Protein AF-A0A148N489-F1 (afdb_monomer_lite)

Secondary structure (DSSP, 8-state):
-----SEEEHHHHHHHTT--HHHHHHHHHHHSSBTTB--SEE-TTSPEEEETTHHHHHHHHHTTS-THHHHHHHHHHHHGGG--

Structure (mmCIF, N/CA/C/O backbone):
data_AF-A0A148N489-F1
#
_entry.id   AF-A0A148N489-F1
#
loop_
_atom_site.group_PDB
_atom_site.id
_atom_site.type_symbol
_atom_site.label_atom_id
_atom_site.label_alt_id
_atom_site.label_comp_id
_atom_site.label_asym_id
_atom_site.label_entity_id
_atom_site.label_seq_id
_atom_site.pdbx_PDB_ins_code
_atom_site.Cartn_x
_atom_site.Cartn_y
_atom_site.Cartn_z
_atom_site.occupancy
_atom_site.B_iso_or_equiv
_atom_site.auth_seq_id
_atom_site.auth_comp_id
_atom_site.auth_asym_id
_atom_site.auth_atom_id
_atom_site.pdbx_PDB_model_num
ATOM 1 N N . MET A 1 1 ? 8.861 3.955 22.228 1.00 33.19 1 MET A N 1
ATOM 2 C CA . MET A 1 1 ? 9.228 4.814 21.079 1.00 33.19 1 MET A CA 1
ATOM 3 C C . MET A 1 1 ? 8.754 4.151 19.793 1.00 33.19 1 MET A C 1
ATOM 5 O O . MET A 1 1 ? 9.239 3.073 19.478 1.00 33.19 1 MET A O 1
ATOM 9 N N . ALA A 1 2 ? 7.773 4.724 19.090 1.00 43.97 2 ALA A N 1
ATOM 10 C CA . ALA A 1 2 ? 7.272 4.162 17.835 1.00 43.97 2 ALA A CA 1
ATOM 11 C C . ALA A 1 2 ? 8.146 4.645 16.669 1.00 43.97 2 ALA A C 1
ATOM 13 O O . ALA A 1 2 ? 8.117 5.820 16.313 1.00 43.97 2 ALA A O 1
ATOM 14 N N . THR A 1 3 ? 8.946 3.754 16.084 1.00 52.53 3 THR A N 1
ATOM 15 C CA . THR A 1 3 ? 9.674 4.026 14.840 1.00 52.53 3 THR A CA 1
ATOM 16 C C . THR A 1 3 ? 8.663 4.419 13.761 1.00 52.53 3 THR A C 1
ATOM 18 O O . THR A 1 3 ? 7.784 3.620 13.429 1.00 52.53 3 THR A O 1
ATOM 21 N N . MET A 1 4 ? 8.757 5.636 13.214 1.00 59.19 4 MET A N 1
ATOM 22 C CA . MET A 1 4 ? 7.927 6.050 12.080 1.00 59.19 4 MET A CA 1
ATOM 23 C C . MET A 1 4 ? 8.297 5.214 10.853 1.00 59.19 4 MET A C 1
ATOM 25 O O . MET A 1 4 ? 9.239 5.519 10.126 1.00 59.19 4 MET A O 1
ATOM 29 N N . ARG A 1 5 ? 7.566 4.118 10.628 1.00 68.62 5 ARG A N 1
ATOM 30 C CA . ARG A 1 5 ? 7.693 3.339 9.397 1.00 68.62 5 ARG A CA 1
ATOM 31 C C . ARG A 1 5 ? 7.077 4.147 8.256 1.00 68.62 5 ARG A C 1
ATOM 33 O O . ARG A 1 5 ? 5.882 4.437 8.262 1.00 68.62 5 ARG A O 1
ATOM 40 N N . ASN A 1 6 ? 7.894 4.476 7.260 1.00 81.12 6 ASN A N 1
ATOM 41 C CA . ASN A 1 6 ? 7.458 5.156 6.032 1.00 81.12 6 ASN A CA 1
ATOM 42 C C . ASN A 1 6 ? 6.855 4.198 4.990 1.00 81.12 6 ASN A C 1
ATOM 44 O O . ASN A 1 6 ? 6.614 4.578 3.845 1.00 81.12 6 ASN A O 1
ATOM 48 N N . PHE A 1 7 ? 6.595 2.955 5.382 1.00 85.56 7 PHE A N 1
ATOM 49 C CA . PHE A 1 7 ? 6.057 1.910 4.529 1.00 85.56 7 PHE A CA 1
ATOM 50 C C . PHE A 1 7 ? 4.964 1.125 5.252 1.00 85.56 7 PHE A C 1
ATOM 52 O O . PHE A 1 7 ? 4.918 1.087 6.481 1.00 85.56 7 PHE A O 1
ATOM 59 N N . LEU A 1 8 ? 4.102 0.489 4.466 1.00 87.94 8 LEU A N 1
ATOM 60 C CA . LEU A 1 8 ? 3.047 -0.405 4.916 1.00 87.94 8 LEU A CA 1
ATOM 61 C C . LEU A 1 8 ? 3.366 -1.828 4.471 1.00 87.94 8 LEU A C 1
ATOM 63 O O . LEU A 1 8 ? 3.855 -2.074 3.369 1.00 87.94 8 LEU A O 1
ATOM 67 N N . THR A 1 9 ? 3.061 -2.793 5.321 1.00 89.19 9 THR A N 1
ATOM 68 C CA . THR A 1 9 ? 3.001 -4.196 4.912 1.00 89.19 9 THR A CA 1
ATOM 69 C C . THR A 1 9 ? 1.731 -4.453 4.103 1.00 89.19 9 THR A C 1
ATOM 71 O O . THR A 1 9 ? 0.771 -3.687 4.151 1.00 89.19 9 THR A O 1
ATOM 74 N N . THR A 1 10 ? 1.672 -5.582 3.390 1.00 88.00 10 THR A N 1
ATOM 75 C CA . THR A 1 10 ? 0.432 -5.975 2.686 1.00 88.00 10 THR A CA 1
ATOM 76 C C . THR A 1 10 ? -0.747 -6.113 3.646 1.00 88.00 10 THR A C 1
ATOM 78 O O . THR A 1 10 ? -1.867 -5.821 3.255 1.00 88.00 10 THR A O 1
ATOM 81 N N . LYS A 1 11 ? -0.507 -6.538 4.895 1.00 87.94 11 LYS A N 1
ATOM 82 C CA . LYS A 1 11 ? -1.556 -6.658 5.913 1.00 87.94 11 LYS A CA 1
ATOM 83 C C . LYS A 1 11 ? -2.083 -5.284 6.324 1.00 87.94 11 LYS A C 1
ATOM 85 O O . LYS A 1 11 ? -3.286 -5.090 6.301 1.00 87.94 11 LYS A O 1
ATOM 90 N N . GLU A 1 12 ? -1.196 -4.341 6.639 1.00 88.25 12 GLU A N 1
ATOM 91 C CA . GLU A 1 12 ? -1.591 -2.973 7.014 1.00 88.25 12 GLU A CA 1
ATOM 92 C C . GLU A 1 12 ? -2.254 -2.229 5.849 1.00 88.25 12 GLU A C 1
ATOM 94 O O . GLU A 1 12 ? -3.215 -1.498 6.050 1.00 88.25 12 GLU A O 1
ATOM 99 N N . PHE A 1 13 ? -1.772 -2.426 4.619 1.00 87.75 13 PHE A N 1
ATOM 100 C CA . PHE A 1 13 ? -2.426 -1.881 3.432 1.00 87.75 13 PHE A CA 1
ATOM 101 C C . PHE A 1 13 ? -3.836 -2.457 3.264 1.00 87.75 13 PHE A C 1
ATOM 103 O O . PHE A 1 13 ? -4.774 -1.692 3.070 1.00 87.75 13 PHE A O 1
ATOM 110 N N . ALA A 1 14 ? -3.983 -3.780 3.389 1.00 86.56 14 ALA A N 1
ATOM 111 C CA . ALA A 1 14 ? -5.264 -4.470 3.273 1.00 86.56 14 ALA A CA 1
ATOM 112 C C . ALA A 1 14 ? -6.272 -4.003 4.332 1.00 86.56 14 ALA A C 1
ATOM 114 O O . ALA A 1 14 ? -7.409 -3.703 3.991 1.00 86.56 14 ALA A O 1
ATOM 115 N N . ASP A 1 15 ? -5.824 -3.874 5.580 1.00 86.56 15 ASP A N 1
ATOM 116 C CA . ASP A 1 15 ? -6.618 -3.385 6.710 1.00 86.56 15 ASP A CA 1
ATOM 117 C C . ASP A 1 15 ? -7.163 -1.972 6.450 1.00 86.56 15 ASP A C 1
ATOM 119 O O . ASP A 1 15 ? -8.363 -1.735 6.552 1.00 86.56 15 ASP A O 1
ATOM 123 N N . LYS A 1 16 ? -6.309 -1.062 5.963 1.00 85.81 16 LYS A N 1
ATOM 124 C CA . LYS A 1 16 ? -6.703 0.315 5.627 1.00 85.81 16 LYS A CA 1
ATOM 125 C C . LYS A 1 16 ? -7.726 0.429 4.496 1.00 85.81 16 LYS A C 1
ATOM 127 O O . LYS A 1 16 ? -8.470 1.403 4.467 1.00 85.81 16 LYS A O 1
ATOM 132 N N . ILE A 1 17 ? -7.731 -0.512 3.553 1.00 83.75 17 ILE A N 1
ATOM 133 C CA . ILE A 1 17 ? -8.693 -0.532 2.438 1.00 83.75 17 ILE A CA 1
ATOM 134 C C . ILE A 1 17 ? -9.864 -1.498 2.683 1.00 83.75 17 ILE A C 1
ATOM 136 O O . ILE A 1 17 ? -10.693 -1.663 1.795 1.00 83.75 17 ILE A O 1
ATOM 140 N N . GLY A 1 18 ? -9.920 -2.164 3.844 1.00 81.75 18 GLY A N 1
ATOM 141 C CA . GLY A 1 18 ? -10.961 -3.143 4.183 1.00 81.75 18 GLY A CA 1
ATOM 142 C C . GLY A 1 18 ? -10.890 -4.469 3.414 1.00 81.75 18 GLY A C 1
ATOM 143 O O . GLY A 1 18 ? -11.858 -5.227 3.393 1.00 81.75 18 GLY A O 1
ATOM 144 N N . MET A 1 19 ? -9.755 -4.780 2.781 1.00 83.12 19 MET A N 1
ATOM 145 C CA . MET A 1 19 ? -9.592 -5.960 1.926 1.00 83.12 19 MET A CA 1
ATOM 146 C C . MET A 1 19 ? -8.826 -7.089 2.617 1.00 83.12 19 MET A C 1
ATOM 148 O O . MET A 1 19 ? -8.105 -6.905 3.595 1.00 83.12 19 MET A O 1
ATOM 152 N N . LYS A 1 20 ? -8.920 -8.299 2.056 1.00 82.88 20 LYS A N 1
ATOM 153 C CA . LYS A 1 20 ? -8.100 -9.438 2.490 1.00 82.88 20 LYS A CA 1
ATOM 154 C C . LYS A 1 20 ? -6.709 -9.384 1.843 1.00 82.88 20 LYS A C 1
ATOM 156 O O . LYS A 1 20 ? -6.618 -9.313 0.614 1.00 82.88 20 LYS A O 1
ATOM 161 N N . PRO A 1 21 ? -5.611 -9.556 2.606 1.00 85.25 21 PRO A N 1
ATOM 162 C CA . PRO A 1 21 ? -4.252 -9.537 2.056 1.00 85.25 21 PRO A CA 1
ATOM 163 C C . PRO A 1 21 ? -3.999 -10.665 1.043 1.00 85.25 21 PRO A C 1
ATOM 165 O O . PRO A 1 21 ? -3.186 -10.505 0.135 1.00 85.25 21 PRO A O 1
ATOM 168 N N . ALA A 1 22 ? -4.706 -11.794 1.164 1.00 83.25 22 ALA A N 1
ATOM 169 C CA . ALA A 1 22 ? -4.651 -12.883 0.190 1.00 83.25 22 ALA A CA 1
ATOM 170 C C . ALA A 1 22 ? -5.193 -12.461 -1.186 1.00 83.25 22 ALA A C 1
ATOM 172 O O . ALA A 1 22 ? -4.574 -12.771 -2.200 1.00 83.25 22 ALA A O 1
ATOM 173 N N . SER A 1 23 ? -6.290 -11.695 -1.223 1.00 83.31 23 SER A N 1
ATOM 174 C CA . SER A 1 23 ? -6.868 -11.186 -2.475 1.00 83.31 23 SER A CA 1
ATOM 175 C C . SER A 1 23 ? -5.891 -10.257 -3.191 1.00 83.31 23 SER A C 1
ATOM 177 O O . SER A 1 23 ? -5.628 -10.418 -4.381 1.00 83.31 23 SER A O 1
ATOM 179 N N . ILE A 1 24 ? -5.260 -9.355 -2.431 1.00 84.62 24 ILE A N 1
ATOM 180 C CA . ILE A 1 24 ? -4.245 -8.434 -2.954 1.00 84.62 24 ILE A CA 1
ATOM 181 C C . ILE A 1 24 ? -3.102 -9.216 -3.598 1.00 84.62 24 ILE A C 1
ATOM 183 O O . ILE A 1 24 ? -2.706 -8.907 -4.716 1.00 84.62 24 IL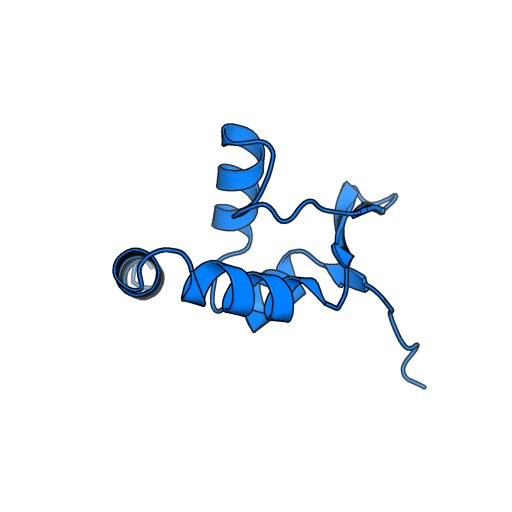E A O 1
ATOM 187 N N . ARG A 1 25 ? -2.606 -10.266 -2.931 1.00 84.69 25 ARG A N 1
ATOM 188 C CA . ARG A 1 25 ? -1.545 -11.130 -3.471 1.00 84.69 25 ARG A CA 1
ATOM 189 C C . ARG A 1 25 ? -1.979 -11.854 -4.748 1.00 84.69 25 ARG A C 1
ATOM 191 O O . ARG A 1 25 ? -1.231 -11.827 -5.717 1.00 84.69 25 ARG A O 1
ATOM 198 N N . VAL A 1 26 ? -3.173 -12.453 -4.775 1.00 84.50 26 VAL A N 1
ATOM 199 C CA . VAL A 1 26 ? -3.706 -13.149 -5.964 1.00 84.50 26 VAL A CA 1
ATOM 200 C C . VAL A 1 26 ? -3.834 -12.192 -7.145 1.00 84.50 26 VAL A C 1
ATOM 202 O O . VAL A 1 26 ? -3.385 -12.504 -8.247 1.00 84.50 26 VAL A O 1
ATOM 205 N N . PHE A 1 27 ? -4.404 -11.012 -6.913 1.00 83.62 27 PHE A N 1
ATOM 206 C CA . PHE A 1 27 ? -4.550 -9.990 -7.940 1.00 83.62 27 PHE A CA 1
ATOM 207 C C . PHE A 1 27 ? -3.181 -9.514 -8.443 1.00 83.62 27 PHE A C 1
ATOM 209 O O . PHE A 1 27 ? -2.975 -9.412 -9.650 1.00 83.62 27 PHE A O 1
ATOM 216 N N . LEU A 1 28 ? -2.214 -9.310 -7.540 1.00 84.12 28 LEU A N 1
ATOM 217 C CA . LEU A 1 28 ? -0.851 -8.923 -7.903 1.00 84.12 28 LEU A CA 1
ATOM 218 C C . LEU A 1 28 ? -0.146 -9.993 -8.747 1.00 84.12 28 LEU A C 1
ATOM 220 O O . LEU A 1 28 ? 0.550 -9.648 -9.693 1.00 84.12 28 LEU A O 1
ATOM 224 N N . CYS A 1 29 ? -0.337 -11.279 -8.443 1.00 81.56 29 CYS A N 1
ATOM 225 C CA . CYS A 1 29 ? 0.216 -12.374 -9.242 1.00 81.56 29 CYS A CA 1
ATOM 226 C C . CYS A 1 29 ? -0.414 -12.461 -10.639 1.00 81.56 29 CYS A C 1
ATOM 228 O O . CYS A 1 29 ? 0.284 -12.786 -11.592 1.00 81.56 29 CYS A O 1
ATOM 230 N N . ARG A 1 30 ? -1.716 -12.175 -10.771 1.00 79.94 30 ARG A N 1
ATOM 231 C CA . ARG A 1 30 ? -2.447 -12.268 -12.048 1.00 79.94 30 ARG A CA 1
ATOM 232 C C . ARG A 1 30 ? -2.253 -11.050 -12.950 1.00 79.94 30 ARG A C 1
ATOM 234 O O . ARG A 1 30 ? -2.106 -11.206 -14.155 1.00 79.94 30 ARG A O 1
ATOM 241 N N . HIS A 1 31 ? -2.261 -9.850 -12.374 1.00 82.56 31 HIS A N 1
ATOM 242 C CA . HIS A 1 31 ? -2.243 -8.584 -13.115 1.00 82.56 31 HIS A CA 1
ATOM 243 C C . HIS A 1 31 ? -0.922 -7.812 -12.984 1.00 82.56 31 HIS A C 1
ATOM 245 O O . HIS A 1 31 ? -0.738 -6.789 -13.640 1.00 82.56 31 HIS A O 1
ATOM 251 N N . GLY A 1 32 ? -0.007 -8.237 -12.108 1.00 78.88 32 GLY A N 1
ATOM 252 C CA . GLY A 1 32 ? 1.284 -7.571 -11.874 1.00 78.88 32 GLY A CA 1
ATOM 253 C C . GLY A 1 32 ? 1.200 -6.231 -11.128 1.00 78.88 32 GLY A C 1
ATOM 254 O O . GLY A 1 32 ? 2.224 -5.639 -10.788 1.00 78.88 32 GLY A O 1
ATOM 255 N N . SER A 1 33 ? -0.005 -5.726 -10.860 1.00 81.75 33 SER A N 1
ATOM 256 C CA . SER A 1 33 ? -0.262 -4.508 -10.088 1.00 81.75 33 SER A CA 1
ATOM 257 C C . SER A 1 33 ? -1.621 -4.610 -9.409 1.00 81.75 33 SER A C 1
ATOM 259 O O . SER A 1 33 ? -2.490 -5.313 -9.910 1.00 81.75 33 SER A O 1
ATOM 261 N N . TYR A 1 34 ? -1.814 -3.926 -8.283 1.00 80.19 34 TYR A N 1
ATOM 262 C CA . TYR A 1 34 ? -3.099 -3.874 -7.588 1.00 80.19 34 TYR A CA 1
ATOM 263 C C . TYR A 1 34 ? -3.763 -2.526 -7.851 1.00 80.19 34 TYR A C 1
ATOM 265 O O . TYR A 1 34 ? -3.343 -1.518 -7.290 1.00 80.19 34 TYR A O 1
ATOM 273 N N . HIS A 1 35 ? -4.747 -2.496 -8.756 1.00 76.44 35 HIS A N 1
ATOM 274 C CA . HIS A 1 35 ? -5.425 -1.265 -9.194 1.00 76.44 35 HIS A CA 1
ATOM 275 C C . HIS A 1 35 ? -4.432 -0.155 -9.609 1.00 76.44 35 HIS A C 1
ATOM 277 O O . HIS A 1 35 ? -4.623 1.009 -9.292 1.00 76.44 35 HIS A O 1
ATOM 283 N N . GLY A 1 36 ? -3.325 -0.513 -10.276 1.00 79.50 36 GLY A N 1
ATOM 284 C CA . GLY A 1 36 ? -2.269 0.432 -10.674 1.00 79.50 36 GLY A CA 1
ATOM 285 C C . GLY A 1 36 ? -1.226 0.748 -9.592 1.00 79.50 36 GLY A C 1
ATOM 286 O O . GLY A 1 36 ? -0.196 1.350 -9.893 1.00 79.50 36 GLY A O 1
ATOM 287 N N . ILE A 1 37 ? -1.422 0.288 -8.355 1.00 84.62 37 ILE A N 1
ATOM 288 C CA . ILE A 1 37 ? -0.457 0.429 -7.262 1.00 84.62 37 ILE A CA 1
ATOM 289 C C . ILE A 1 37 ? 0.478 -0.782 -7.265 1.00 84.62 37 ILE A C 1
ATOM 291 O O . ILE A 1 37 ? 0.042 -1.937 -7.293 1.00 84.62 37 ILE A O 1
ATOM 295 N N . LYS A 1 38 ? 1.786 -0.520 -7.227 1.00 86.19 38 LYS A N 1
ATOM 296 C CA . LYS A 1 38 ? 2.825 -1.550 -7.144 1.00 86.19 38 LYS A CA 1
ATOM 297 C C . LYS A 1 38 ? 3.531 -1.487 -5.786 1.00 86.19 38 LYS A C 1
ATOM 299 O O . LYS A 1 38 ? 3.749 -0.385 -5.274 1.00 86.19 38 LYS A O 1
ATOM 304 N N . PRO A 1 39 ? 3.910 -2.637 -5.205 1.00 87.88 39 PRO A N 1
ATOM 305 C CA . PRO A 1 39 ? 4.794 -2.655 -4.052 1.00 87.88 39 PRO A CA 1
ATOM 306 C C . PRO A 1 39 ? 6.143 -2.034 -4.436 1.00 87.88 39 PRO A C 1
ATOM 308 O O . PRO A 1 39 ? 6.667 -2.298 -5.517 1.00 87.88 39 PRO A O 1
ATOM 311 N N . ILE A 1 40 ? 6.704 -1.216 -3.545 1.00 86.50 40 ILE A N 1
ATOM 312 C CA . ILE A 1 40 ? 7.999 -0.546 -3.756 1.00 86.50 40 ILE A CA 1
ATOM 313 C C . ILE A 1 40 ? 9.174 -1.519 -3.675 1.00 86.50 40 ILE A C 1
ATOM 315 O O . ILE A 1 40 ? 10.257 -1.234 -4.172 1.00 86.50 40 ILE A O 1
ATOM 319 N N . GLY A 1 41 ? 8.973 -2.676 -3.050 1.00 84.88 41 GLY A N 1
ATOM 320 C CA . GLY A 1 41 ? 10.011 -3.679 -2.929 1.00 84.88 41 GLY A CA 1
ATOM 321 C C . GLY A 1 41 ? 9.572 -4.889 -2.127 1.00 84.88 41 GLY A C 1
ATOM 322 O O . GLY A 1 41 ? 8.409 -5.041 -1.736 1.00 84.88 41 GLY A O 1
ATOM 323 N N . ARG A 1 42 ? 10.549 -5.758 -1.886 1.00 86.38 42 ARG A N 1
ATOM 324 C CA . ARG A 1 42 ? 10.430 -6.933 -1.031 1.00 86.38 42 ARG A CA 1
ATOM 325 C C . ARG A 1 42 ? 11.390 -6.776 0.136 1.00 86.38 42 ARG A C 1
ATOM 327 O O . ARG A 1 42 ? 12.549 -6.427 -0.055 1.00 86.38 42 ARG A O 1
ATOM 334 N N . MET A 1 43 ? 10.888 -7.008 1.336 1.00 81.62 43 MET A N 1
ATOM 335 C CA . MET A 1 43 ? 11.687 -7.043 2.551 1.00 81.62 43 MET A CA 1
ATOM 336 C C . MET A 1 43 ? 12.483 -8.366 2.596 1.00 81.62 43 MET A C 1
ATOM 338 O O . MET A 1 43 ? 12.057 -9.331 1.954 1.00 81.62 43 MET A O 1
ATOM 342 N N . PRO A 1 44 ? 13.612 -8.466 3.329 1.00 78.94 44 PRO A N 1
ATOM 343 C CA . PRO A 1 44 ? 14.434 -9.686 3.360 1.00 78.94 44 PRO A CA 1
ATOM 344 C C . PRO A 1 44 ? 13.684 -10.938 3.840 1.00 78.94 44 PRO A C 1
ATOM 346 O O . PRO A 1 44 ? 14.038 -12.055 3.488 1.00 78.94 44 PRO A O 1
ATOM 349 N N . ASN A 1 45 ? 12.601 -10.749 4.596 1.00 80.38 45 ASN A N 1
ATOM 350 C CA . ASN A 1 45 ? 11.679 -11.802 5.030 1.00 80.38 45 ASN A CA 1
ATOM 351 C C . ASN A 1 45 ? 10.641 -12.213 3.955 1.00 80.38 45 ASN A C 1
ATOM 353 O O . ASN A 1 45 ? 9.708 -12.957 4.249 1.00 80.38 45 ASN A O 1
ATOM 357 N N . GLY A 1 46 ? 10.743 -11.686 2.731 1.00 78.25 46 GLY A N 1
ATOM 358 C CA . GLY A 1 46 ? 9.827 -11.958 1.622 1.00 78.25 46 GLY A CA 1
ATOM 359 C C . GLY A 1 46 ? 8.515 -11.166 1.654 1.00 78.25 46 GLY A C 1
ATOM 360 O O . GLY A 1 46 ? 7.637 -11.400 0.819 1.00 78.25 46 GLY A O 1
ATOM 361 N N . TRP A 1 47 ? 8.331 -10.230 2.590 1.00 83.62 47 TRP A N 1
ATOM 362 C CA . TRP A 1 47 ? 7.113 -9.418 2.640 1.00 83.62 47 TRP A CA 1
ATOM 363 C C . TRP A 1 47 ? 7.127 -8.304 1.599 1.00 83.62 47 TRP A C 1
ATOM 365 O O . TRP A 1 47 ? 8.144 -7.651 1.373 1.00 83.62 47 TRP A O 1
ATOM 375 N N . LEU A 1 48 ? 5.971 -8.058 0.979 1.00 87.62 48 LEU A N 1
ATOM 376 C CA . LEU A 1 48 ? 5.803 -6.931 0.068 1.00 87.62 48 LEU A CA 1
ATOM 377 C C . LEU A 1 48 ? 5.671 -5.639 0.865 1.00 87.62 48 LEU A C 1
ATOM 379 O O . LEU A 1 48 ? 4.853 -5.544 1.791 1.00 87.62 48 LEU A O 1
ATOM 383 N N . ILE A 1 49 ? 6.460 -4.658 0.448 1.00 89.94 49 ILE A N 1
ATOM 384 C CA . ILE A 1 49 ? 6.501 -3.324 1.021 1.00 89.94 49 ILE A CA 1
ATOM 385 C C . ILE A 1 49 ? 5.654 -2.410 0.138 1.00 89.94 49 ILE A C 1
ATOM 387 O O . ILE A 1 49 ? 5.876 -2.316 -1.069 1.00 89.94 49 ILE A O 1
ATOM 391 N N . TRP A 1 50 ? 4.693 -1.730 0.747 1.00 89.25 50 TRP A N 1
ATOM 392 C CA . TRP A 1 50 ? 3.817 -0.756 0.113 1.00 89.25 50 TRP A CA 1
ATOM 393 C C . TRP A 1 50 ? 4.186 0.647 0.585 1.00 89.25 50 TRP A C 1
ATOM 395 O O . TRP A 1 50 ? 4.599 0.826 1.734 1.00 89.25 50 TRP A O 1
ATOM 405 N N . PRO A 1 51 ? 4.049 1.665 -0.270 1.00 88.38 51 PRO A N 1
ATOM 406 C CA . PRO A 1 51 ? 4.267 3.030 0.165 1.00 88.38 51 PRO A CA 1
ATOM 407 C C . PRO A 1 51 ? 3.124 3.462 1.096 1.00 88.38 51 PRO A C 1
ATOM 409 O O . PRO A 1 51 ? 1.987 3.005 0.961 1.00 88.38 51 PRO A O 1
ATOM 412 N N . LYS A 1 52 ? 3.411 4.345 2.060 1.00 89.50 52 LYS A N 1
ATOM 413 C CA . LYS A 1 52 ? 2.413 4.784 3.052 1.00 89.50 52 LYS A CA 1
ATOM 414 C C . LYS A 1 52 ? 1.192 5.466 2.424 1.00 89.50 52 LYS A C 1
ATOM 416 O O . LYS A 1 52 ? 0.121 5.363 3.006 1.00 89.50 52 LYS A O 1
ATOM 421 N N . ASN A 1 53 ? 1.377 6.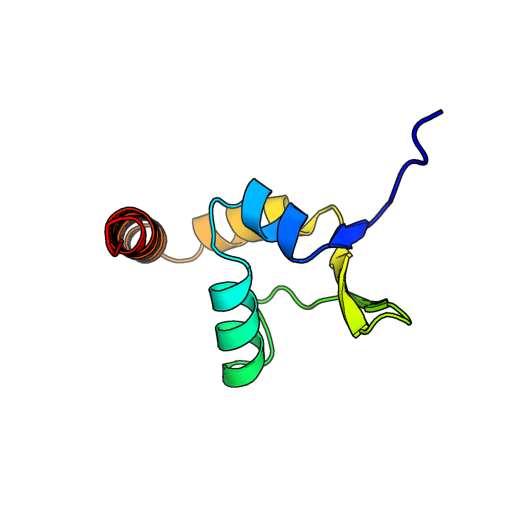077 1.250 1.00 88.00 53 ASN A N 1
ATOM 422 C CA . ASN A 1 53 ? 0.342 6.742 0.457 1.00 88.00 53 ASN A CA 1
ATOM 423 C C . ASN A 1 53 ? -0.454 5.801 -0.477 1.00 88.00 53 ASN A C 1
ATOM 425 O O . ASN A 1 53 ? -1.224 6.264 -1.317 1.00 88.00 53 ASN A O 1
ATOM 429 N N . ALA A 1 54 ? -0.217 4.483 -0.421 1.00 86.88 54 ALA A N 1
ATOM 430 C CA . ALA A 1 54 ? -0.941 3.519 -1.248 1.00 86.88 54 ALA A CA 1
ATOM 431 C C . ALA A 1 54 ? -2.462 3.507 -0.994 1.00 86.88 54 ALA A C 1
ATOM 433 O O . ALA A 1 54 ? -3.199 3.465 -1.976 1.00 86.88 54 ALA A O 1
ATOM 434 N N . PRO A 1 55 ? -2.963 3.538 0.259 1.00 86.75 55 PRO A N 1
ATOM 435 C CA . PRO A 1 55 ? -4.401 3.584 0.523 1.00 86.75 55 PRO A CA 1
ATOM 436 C C . PRO A 1 55 ? -5.046 4.845 -0.049 1.00 86.75 55 PRO A C 1
ATOM 438 O O . PRO A 1 55 ? -6.078 4.750 -0.702 1.00 86.75 55 PRO A O 1
ATOM 441 N N . GLU A 1 56 ? -4.421 6.012 0.134 1.00 86.56 56 GLU A N 1
ATOM 442 C CA . GLU A 1 56 ? -4.916 7.274 -0.417 1.00 86.56 56 GLU A CA 1
ATOM 443 C C . GLU A 1 56 ? -5.016 7.180 -1.944 1.00 86.56 56 GLU A C 1
ATOM 445 O O . GLU A 1 56 ? -6.094 7.392 -2.495 1.00 86.56 56 GLU A O 1
ATOM 450 N N . LYS A 1 57 ? -3.953 6.708 -2.614 1.00 84.62 57 LYS A N 1
ATOM 451 C CA . LYS A 1 57 ? -3.970 6.459 -4.065 1.00 84.62 57 LYS A CA 1
ATOM 452 C C . LYS A 1 57 ? -5.044 5.464 -4.492 1.00 84.62 57 LYS A C 1
ATOM 454 O O . LYS A 1 57 ? -5.602 5.603 -5.574 1.00 84.62 57 LYS A O 1
ATOM 459 N N . PHE A 1 58 ? -5.328 4.445 -3.681 1.00 84.56 58 PHE A N 1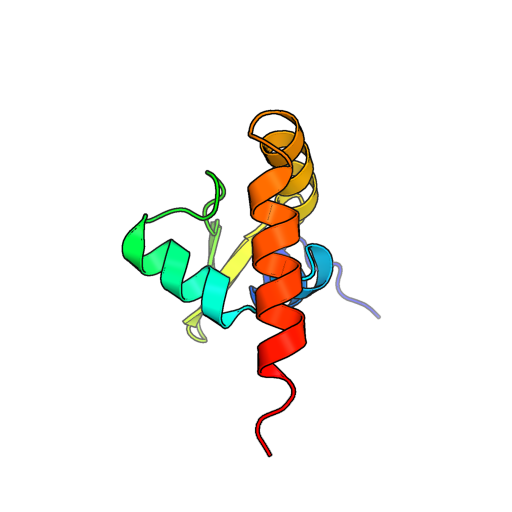
ATOM 460 C CA . PHE A 1 58 ? -6.372 3.466 -3.980 1.00 84.56 58 PHE A CA 1
ATOM 461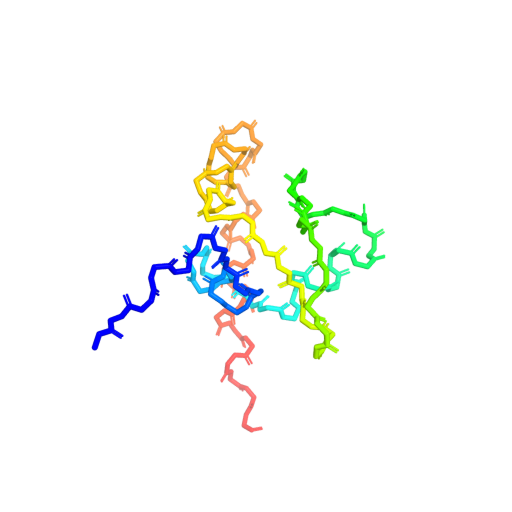 C C . PHE A 1 58 ? -7.751 4.125 -3.991 1.00 84.56 58 PHE A C 1
ATOM 463 O O . PHE A 1 58 ? -8.512 3.913 -4.931 1.00 84.56 58 PHE A O 1
ATOM 470 N N . PHE A 1 59 ? -8.055 4.957 -2.992 1.00 81.56 59 PHE A N 1
ATOM 471 C CA . PHE A 1 59 ? -9.313 5.701 -2.948 1.00 81.56 59 PHE A CA 1
ATOM 472 C C . PHE A 1 59 ? -9.390 6.771 -4.042 1.00 81.56 59 PHE A C 1
ATOM 474 O O . PHE A 1 59 ? -10.455 6.957 -4.626 1.00 81.56 59 PHE A O 1
ATOM 481 N N . GLU A 1 60 ? -8.280 7.431 -4.375 1.00 81.88 60 GLU A N 1
ATOM 482 C CA . GLU A 1 60 ? -8.211 8.364 -5.507 1.00 81.88 60 GLU A CA 1
ATOM 483 C C . GLU A 1 60 ? -8.493 7.659 -6.841 1.00 81.88 60 GLU A C 1
ATOM 485 O O . GLU A 1 60 ? -9.304 8.137 -7.628 1.00 81.88 60 GLU A O 1
ATOM 490 N N . LEU A 1 61 ? -7.890 6.490 -7.082 1.00 73.69 61 LEU A N 1
ATOM 491 C CA . LEU A 1 61 ? -8.108 5.705 -8.302 1.00 73.69 61 LEU A CA 1
ATOM 492 C C . LEU A 1 61 ? -9.500 5.060 -8.346 1.00 73.69 61 LEU A C 1
ATOM 494 O O . LEU A 1 61 ? -10.105 4.983 -9.414 1.00 73.69 61 LEU A O 1
ATOM 498 N N . GLY A 1 62 ? -10.027 4.630 -7.198 1.00 66.75 62 GLY A N 1
ATOM 499 C CA . GLY A 1 62 ? -11.383 4.092 -7.065 1.00 66.75 62 GLY A CA 1
ATOM 500 C C . GLY A 1 62 ? -12.470 5.139 -7.316 1.00 66.75 62 GLY A C 1
ATOM 501 O O . GLY A 1 62 ? -13.519 4.809 -7.854 1.00 66.75 62 GLY A O 1
ATOM 502 N N . ARG A 1 63 ? -12.206 6.423 -7.031 1.00 57.25 63 ARG A N 1
ATOM 503 C CA . ARG A 1 63 ? -13.102 7.527 -7.424 1.00 57.25 63 ARG A CA 1
ATOM 504 C C . ARG A 1 63 ? -13.193 7.718 -8.942 1.00 57.25 63 ARG A C 1
ATOM 506 O O . ARG A 1 63 ? -14.166 8.296 -9.409 1.00 57.25 63 ARG A O 1
ATOM 513 N N . ILE A 1 64 ? -12.200 7.244 -9.699 1.00 54.47 64 ILE A N 1
ATOM 514 C CA . ILE A 1 64 ? -12.132 7.377 -11.164 1.00 54.47 64 ILE A CA 1
ATOM 515 C C . ILE A 1 64 ? -12.695 6.126 -11.868 1.00 54.47 64 ILE A C 1
ATOM 517 O O . ILE A 1 64 ? -13.177 6.223 -12.994 1.00 54.47 64 ILE A O 1
ATOM 521 N N . ARG A 1 65 ? -12.658 4.947 -11.229 1.00 50.62 65 ARG A N 1
ATOM 522 C CA . ARG A 1 65 ? -13.155 3.679 -11.793 1.00 50.62 65 ARG A CA 1
ATOM 523 C C . ARG A 1 65 ? -14.202 3.048 -10.875 1.00 50.62 65 ARG A C 1
ATOM 525 O O . ARG A 1 65 ? -13.841 2.392 -9.909 1.00 50.62 65 ARG A O 1
ATOM 532 N N . GLU A 1 66 ? -15.464 3.269 -11.242 1.00 48.75 66 GLU A N 1
ATOM 533 C CA . GLU A 1 66 ? -16.697 2.546 -10.875 1.00 48.75 66 GLU A CA 1
ATOM 534 C C . GLU A 1 66 ? -16.849 2.029 -9.421 1.00 48.75 66 GLU A C 1
ATOM 536 O O . GLU A 1 66 ? -16.210 1.050 -9.025 1.00 48.75 66 GLU A O 1
ATOM 541 N N . PRO A 1 67 ? -17.799 2.586 -8.643 1.00 50.72 67 PRO A N 1
ATOM 542 C CA . PRO A 1 67 ? -18.048 2.187 -7.254 1.00 50.72 67 PRO A CA 1
ATOM 543 C C . PRO A 1 67 ? -18.609 0.758 -7.068 1.00 50.72 67 PRO A C 1
ATOM 545 O O . PRO A 1 67 ? -18.551 0.228 -5.959 1.00 50.72 67 PRO A O 1
ATOM 548 N N . GLU A 1 68 ? -19.093 0.087 -8.120 1.00 49.69 68 GLU A N 1
ATOM 549 C CA . GLU A 1 68 ? -19.778 -1.217 -8.005 1.00 49.69 68 GLU A CA 1
ATOM 550 C C . GLU A 1 68 ? -18.859 -2.404 -7.660 1.00 49.69 68 GLU A C 1
ATOM 552 O O . GLU A 1 68 ? -19.293 -3.384 -7.044 1.00 49.69 68 GLU A O 1
ATOM 557 N N . ILE A 1 69 ? -17.573 -2.351 -8.024 1.00 54.47 69 ILE A N 1
ATOM 558 C CA . ILE A 1 69 ? -16.644 -3.462 -7.747 1.00 54.47 69 ILE A CA 1
ATOM 559 C C . ILE A 1 69 ? -16.296 -3.509 -6.256 1.00 54.47 69 ILE A C 1
ATOM 561 O O . ILE A 1 69 ? -16.199 -4.599 -5.689 1.00 54.47 69 ILE A O 1
ATOM 565 N N . PHE A 1 70 ? -16.160 -2.344 -5.612 1.00 54.38 70 PHE A N 1
ATOM 566 C CA . PHE A 1 70 ? -15.811 -2.240 -4.195 1.00 54.38 70 PHE A CA 1
ATOM 567 C C . PHE A 1 70 ? -16.864 -2.928 -3.315 1.00 54.38 70 PHE A C 1
ATOM 569 O O . PHE A 1 70 ? -16.524 -3.780 -2.491 1.00 54.38 70 PHE A O 1
ATOM 576 N N . GLU A 1 71 ? -18.145 -2.663 -3.574 1.00 52.41 71 GLU A N 1
ATOM 577 C CA . GLU A 1 71 ? -19.266 -3.227 -2.818 1.00 52.41 71 GLU A CA 1
ATOM 578 C C . GLU A 1 71 ? -19.434 -4.738 -3.050 1.00 52.41 71 GLU A C 1
ATOM 580 O O . GLU A 1 71 ? -19.601 -5.504 -2.098 1.00 52.41 71 GLU A O 1
ATOM 585 N N . ARG A 1 72 ? -19.260 -5.214 -4.293 1.00 54.53 72 ARG A N 1
ATOM 586 C CA . ARG A 1 72 ? -19.240 -6.657 -4.597 1.00 54.53 72 ARG A CA 1
ATOM 587 C C . ARG A 1 72 ? -18.099 -7.384 -3.891 1.00 54.53 72 ARG A C 1
ATOM 589 O O . ARG A 1 72 ? -18.299 -8.484 -3.372 1.00 54.53 72 ARG A O 1
ATOM 596 N N . THR A 1 73 ? -1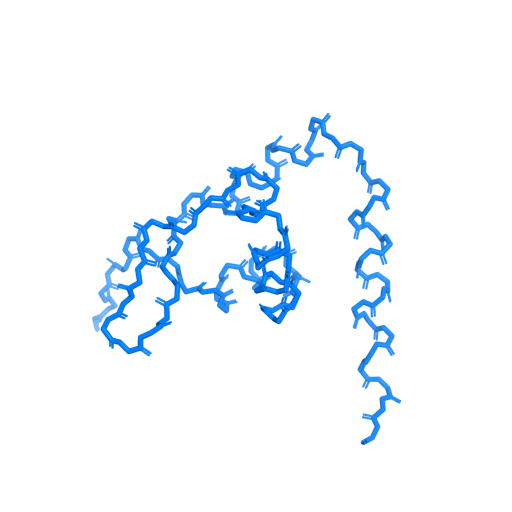6.910 -6.783 -3.843 1.00 55.28 73 THR A N 1
ATOM 597 C CA . THR A 1 73 ? -15.772 -7.379 -3.134 1.00 55.28 73 THR A CA 1
ATOM 598 C C . THR A 1 73 ? -15.953 -7.368 -1.621 1.00 55.28 73 THR A C 1
ATOM 600 O O . THR A 1 73 ? -15.624 -8.367 -0.979 1.00 55.28 73 THR A O 1
ATOM 603 N N . GLN A 1 74 ? -16.534 -6.307 -1.052 1.00 55.56 74 GLN A N 1
ATOM 604 C CA . GLN A 1 74 ? -16.801 -6.217 0.383 1.00 55.56 74 GLN A CA 1
ATOM 605 C C . GLN A 1 74 ? -17.852 -7.251 0.817 1.00 55.56 74 GLN A C 1
ATOM 607 O O . GLN A 1 74 ? -17.648 -7.965 1.801 1.00 55.56 74 GLN A O 1
ATOM 612 N N . ASN A 1 75 ? -18.916 -7.421 0.025 1.00 56.56 75 ASN A N 1
ATOM 613 C CA . ASN A 1 75 ? -19.952 -8.427 0.267 1.00 56.56 75 ASN A CA 1
ATOM 614 C C . ASN A 1 75 ? -19.404 -9.864 0.172 1.00 56.56 75 ASN A C 1
ATOM 616 O O . ASN A 1 75 ? -19.718 -10.703 1.016 1.00 56.56 75 ASN A O 1
ATOM 620 N N . ALA A 1 76 ? -18.503 -10.147 -0.777 1.00 57.44 76 ALA A N 1
ATOM 621 C CA . ALA A 1 76 ? -17.826 -11.446 -0.863 1.00 57.44 76 ALA A CA 1
ATOM 622 C C . ALA A 1 76 ? -16.845 -11.694 0.303 1.00 57.44 76 ALA A C 1
ATOM 624 O O . ALA A 1 76 ? -16.662 -12.829 0.751 1.00 57.44 76 ALA A O 1
ATOM 625 N N . ILE A 1 77 ? -16.201 -10.643 0.819 1.00 57.88 77 ILE A N 1
ATOM 626 C CA . ILE A 1 77 ? -15.303 -10.732 1.976 1.00 57.88 77 ILE A CA 1
ATOM 627 C C . ILE A 1 77 ? -16.076 -11.084 3.247 1.00 57.88 77 ILE A C 1
ATOM 629 O O . ILE A 1 77 ? -15.619 -11.981 3.970 1.00 57.88 77 ILE A O 1
ATOM 633 N N . ASN A 1 78 ? -17.219 -10.429 3.470 1.00 55.19 78 ASN A N 1
ATOM 634 C CA . ASN A 1 78 ? -18.082 -10.635 4.633 1.00 55.19 78 ASN A CA 1
ATOM 635 C C . ASN A 1 78 ? -18.673 -12.058 4.662 1.00 55.19 78 ASN A C 1
ATOM 637 O O . ASN A 1 78 ? -18.707 -12.673 5.722 1.00 55.19 78 ASN A O 1
ATOM 641 N N . HIS A 1 79 ? -19.014 -12.646 3.507 1.00 53.59 79 HIS A N 1
ATOM 642 C CA . HIS A 1 79 ? -19.583 -14.004 3.451 1.00 53.59 79 HIS A CA 1
ATOM 643 C C . HIS A 1 79 ? -18.581 -15.165 3.594 1.00 53.59 79 HIS A C 1
ATOM 645 O O . HIS A 1 79 ? -18.977 -16.292 3.875 1.00 53.59 79 HIS A O 1
ATOM 651 N N . ILE A 1 80 ? -17.273 -14.937 3.437 1.00 52.53 80 ILE A N 1
ATOM 652 C CA . ILE A 1 80 ? -16.261 -16.006 3.605 1.00 52.53 80 ILE A CA 1
ATOM 653 C C . ILE A 1 80 ? -15.905 -16.237 5.094 1.00 52.53 80 ILE A C 1
ATOM 655 O O . ILE A 1 80 ? -15.198 -17.186 5.416 1.00 52.53 80 ILE A O 1
ATOM 659 N N . GLY A 1 81 ? -16.402 -15.401 6.015 1.00 45.12 81 GLY A N 1
ATOM 660 C CA . GLY A 1 81 ? -16.229 -15.575 7.465 1.00 45.12 81 GLY A CA 1
ATOM 661 C C . GLY A 1 81 ? -17.110 -16.657 8.109 1.00 45.12 81 GLY A C 1
ATOM 662 O O . GLY A 1 81 ? -16.919 -16.952 9.282 1.00 45.12 81 GLY A O 1
ATOM 663 N N . GLU A 1 82 ? -18.039 -17.269 7.367 1.00 44.56 82 GLU A N 1
ATOM 664 C CA . GLU A 1 82 ? -19.005 -18.257 7.887 1.00 44.56 82 GLU A CA 1
ATOM 665 C C . GLU A 1 82 ? -18.684 -19.717 7.522 1.00 44.56 82 GLU A C 1
ATOM 667 O O . GLU A 1 82 ? -19.570 -20.571 7.480 1.00 44.56 82 GLU A O 1
ATOM 672 N N . ARG A 1 83 ? -17.417 -20.061 7.267 1.00 40.28 83 ARG A N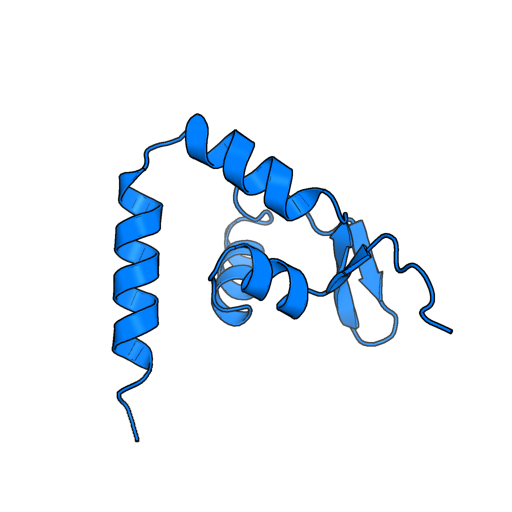 1
ATOM 673 C CA . ARG A 1 83 ? -17.012 -21.475 7.290 1.00 40.28 83 ARG A CA 1
ATOM 674 C C . ARG A 1 83 ? -16.094 -21.739 8.477 1.00 40.28 83 ARG A C 1
ATOM 676 O O . ARG A 1 83 ? -14.939 -21.328 8.464 1.00 40.28 83 ARG A O 1
ATOM 683 N N . LYS A 1 84 ? -16.732 -22.368 9.473 1.00 38.59 84 LYS A N 1
ATOM 684 C CA . LYS A 1 84 ? -16.213 -23.059 10.661 1.00 38.59 84 LYS A CA 1
ATOM 685 C C . LYS A 1 84 ? -14.809 -23.632 10.502 1.00 38.59 84 LYS A C 1
ATOM 687 O O . LYS A 1 84 ? -14.547 -24.235 9.438 1.00 38.59 84 LYS A O 1
#

Sequence (84 aa):
MATMRNFLTTKEFADKIGMKPASIRVFLCRHGSYHGIKPIGRMPNGWLIWPKNAPEKFFELGRIREPEIFERTQNAINHIGERK

Radius of gyration: 13.73 Å; chains: 1; bounding box: 34×31×34 Å

pLDDT: mean 73.61, std 15.94, range [33.19, 89.94]

Foldseek 3Di:
DDDPDQWDWLVRLCVLLVHDSVVQVVCCVVPVADLNFHFPDADPVRIGIGGPCVSVVVVVSCVVDDPVVSVVRNVVVVVVVPDD